Protein AF-A0A090Y891-F1 (afdb_monomer)

Nearest PDB structures (foldseek):
  6evs-assembly1_A  TM=9.350E-01  e=1.693E-08  Peribacillus psychrosaccharolyticus
  4mej-assembly1_A  TM=7.165E-01  e=1.550E-05  Lactobacillus helveticus H10
  8pqs-assembly1_A  TM=8.453E-01  e=1.741E-03  Chroococcidiopsis thermalis PCC 7203
  8rh3-assembly1_A  TM=8.301E-01  e=2.580E-03  Chroococcidiopsis thermalis PCC 7203
  8pqq-assembly1_D  TM=8.627E-01  e=4.360E-03  Chroococcidiopsis thermalis PCC 7203

Solvent-accessible surface area (backbone atoms only — not comparable to full-atom values): 6630 Å² total; per-residue (Å²): 138,89,85,88,55,79,89,78,57,81,66,90,90,38,59,86,87,35,73,66,29,52,52,52,51,52,56,45,53,55,51,49,60,70,69,41,78,61,45,75,47,82,39,59,22,79,93,65,51,73,63,61,55,49,51,50,54,51,33,46,77,65,78,30,48,27,40,38,30,44,77,41,72,39,39,43,52,77,59,55,72,57,26,46,19,43,40,39,70,72,52,58,78,74,56,54,80,90,74,60,74,68,38,73,72,84,68,48,79,86

Mean predicted aligned error: 4.08 Å

Radius of gyration: 14.74 Å; Cα contacts (8 Å, |Δi|>4): 147; chains: 1; bounding box: 34×33×36 Å

Secondary structure (DSSP, 8-state):
-----GGG---TTS-TTSHHHHHHHHHHHHHHHHH-SSEEEEE-STTS-HHHHHHHHHHHHTTPPEEEEE-SSEE-HHHHTT-SEEEEHHHHTT--TTT---B---SEE-

Structure (mmCIF, N/CA/C/O backbone):
data_AF-A0A090Y891-F1
#
_entry.id   AF-A0A090Y891-F1
#
loop_
_atom_site.group_PDB
_atom_site.id
_atom_site.type_symbol
_atom_site.label_atom_id
_atom_site.label_alt_id
_atom_site.label_comp_id
_atom_site.label_asym_id
_atom_site.label_entity_id
_atom_site.label_seq_id
_atom_site.pdbx_PDB_ins_code
_atom_site.Cartn_x
_atom_site.Cartn_y
_atom_site.Cartn_z
_atom_site.occupancy
_atom_site.B_iso_or_equiv
_atom_site.auth_seq_id
_atom_site.auth_comp_id
_atom_site.auth_asym_id
_atom_site.auth_atom_id
_atom_site.pdbx_PDB_model_num
ATOM 1 N N . MET A 1 1 ? 1.506 -17.740 6.238 1.00 77.94 1 MET A N 1
ATOM 2 C CA . MET A 1 1 ? 1.392 -16.517 5.422 1.00 77.94 1 MET A CA 1
ATOM 3 C C . MET A 1 1 ? 2.601 -16.428 4.504 1.00 77.94 1 MET A C 1
ATOM 5 O O . MET A 1 1 ? 3.709 -16.647 4.982 1.00 77.94 1 MET A O 1
ATOM 9 N N . ASN A 1 2 ? 2.397 -16.189 3.209 1.00 91.00 2 ASN A N 1
ATOM 10 C CA . ASN A 1 2 ? 3.478 -15.962 2.246 1.00 91.00 2 ASN A CA 1
ATOM 11 C C . ASN A 1 2 ? 3.542 -14.462 1.953 1.00 91.00 2 ASN A C 1
ATOM 13 O O . ASN A 1 2 ? 2.506 -13.875 1.670 1.00 91.00 2 ASN A O 1
ATOM 17 N N . ILE A 1 3 ? 4.730 -13.858 2.014 1.00 92.62 3 ILE A N 1
ATOM 18 C CA . ILE A 1 3 ? 4.905 -12.407 1.858 1.00 92.62 3 ILE A CA 1
ATOM 19 C C . ILE A 1 3 ? 5.873 -12.143 0.709 1.00 92.62 3 ILE A C 1
ATOM 21 O O . ILE A 1 3 ? 6.960 -12.724 0.658 1.00 92.62 3 ILE A O 1
ATOM 25 N N . PHE A 1 4 ? 5.489 -11.241 -0.191 1.00 94.25 4 PHE A N 1
ATOM 26 C CA . PHE A 1 4 ? 6.375 -10.682 -1.204 1.00 94.25 4 PHE A CA 1
ATOM 27 C C . PHE A 1 4 ? 6.777 -9.258 -0.804 1.00 94.25 4 PHE A C 1
ATOM 29 O O . PHE A 1 4 ? 5.934 -8.470 -0.396 1.00 94.25 4 PHE A O 1
ATOM 36 N N . SER A 1 5 ? 8.065 -8.930 -0.922 1.00 93.12 5 SER A N 1
ATOM 37 C CA . SER A 1 5 ? 8.593 -7.581 -0.696 1.00 93.12 5 SER A CA 1
ATOM 38 C C . SER A 1 5 ? 9.439 -7.184 -1.909 1.00 93.12 5 SER A C 1
ATOM 40 O O . SER A 1 5 ? 10.471 -7.832 -2.123 1.00 93.12 5 SER A O 1
ATOM 42 N N . PRO A 1 6 ? 9.046 -6.146 -2.678 1.00 90.81 6 PRO A N 1
ATOM 43 C CA . PRO A 1 6 ? 9.767 -5.724 -3.882 1.00 90.81 6 PRO A CA 1
ATOM 44 C C . PRO A 1 6 ? 11.259 -5.481 -3.621 1.00 90.81 6 PRO A C 1
ATOM 46 O O . PRO A 1 6 ? 12.115 -5.991 -4.339 1.00 90.81 6 PRO A O 1
ATOM 49 N N . PHE A 1 7 ? 11.585 -4.809 -2.510 1.00 85.88 7 PHE A N 1
ATOM 50 C CA . PHE A 1 7 ? 12.964 -4.482 -2.129 1.00 85.88 7 PHE A CA 1
ATOM 51 C C . PHE A 1 7 ? 13.860 -5.710 -1.904 1.00 85.88 7 PHE A C 1
ATOM 53 O O . PHE A 1 7 ? 15.065 -5.652 -2.128 1.00 85.88 7 PHE A O 1
ATOM 60 N N . ARG A 1 8 ? 13.296 -6.839 -1.453 1.00 85.88 8 ARG A N 1
ATOM 61 C CA . ARG A 1 8 ? 14.069 -8.067 -1.192 1.00 85.88 8 ARG A CA 1
ATOM 62 C C . ARG A 1 8 ? 14.321 -8.890 -2.451 1.00 85.88 8 ARG A C 1
ATOM 64 O O . ARG A 1 8 ? 15.012 -9.907 -2.378 1.00 85.88 8 ARG A O 1
ATOM 71 N N . LYS A 1 9 ? 13.755 -8.495 -3.592 1.00 78.50 9 LYS A 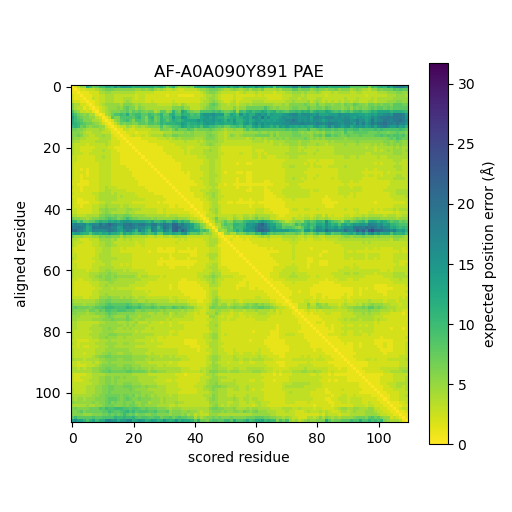N 1
ATOM 72 C CA . LYS A 1 9 ? 13.961 -9.200 -4.847 1.00 78.50 9 LYS A CA 1
ATOM 73 C C . LYS A 1 9 ? 15.198 -8.655 -5.565 1.00 78.50 9 LYS A C 1
ATOM 75 O O . LYS A 1 9 ? 15.178 -7.567 -6.129 1.00 78.50 9 LYS A O 1
ATOM 80 N N . ASN A 1 10 ? 16.245 -9.473 -5.634 1.00 67.25 10 ASN A N 1
ATOM 81 C CA . ASN A 1 10 ? 17.391 -9.199 -6.496 1.00 67.25 10 ASN A CA 1
ATOM 82 C C . ASN A 1 10 ? 17.067 -9.572 -7.948 1.00 67.25 10 ASN A C 1
ATOM 84 O O . ASN A 1 10 ? 16.556 -10.661 -8.218 1.00 67.25 10 ASN A O 1
ATOM 88 N N . ASN A 1 11 ? 17.388 -8.680 -8.885 1.00 69.38 11 ASN A N 1
ATOM 89 C CA . ASN A 1 11 ? 17.312 -8.949 -10.318 1.00 69.38 11 ASN A CA 1
ATOM 90 C C . ASN A 1 11 ? 18.743 -9.150 -10.844 1.00 69.38 11 ASN A C 1
ATOM 92 O O . ASN A 1 11 ? 19.396 -8.209 -11.279 1.00 69.38 11 ASN A O 1
ATOM 96 N N . GLU A 1 12 ? 19.267 -10.373 -10.724 1.00 74.56 12 GLU A N 1
ATOM 97 C CA . GLU A 1 12 ? 20.677 -10.686 -11.034 1.00 74.56 12 GLU A CA 1
ATOM 98 C C . GLU A 1 12 ? 20.973 -10.733 -12.543 1.00 74.56 12 GLU A C 1
ATOM 100 O O . GLU A 1 12 ? 22.124 -10.641 -12.958 1.00 74.56 12 GLU A O 1
ATOM 105 N N . ASN A 1 13 ? 19.929 -10.848 -13.370 1.00 77.62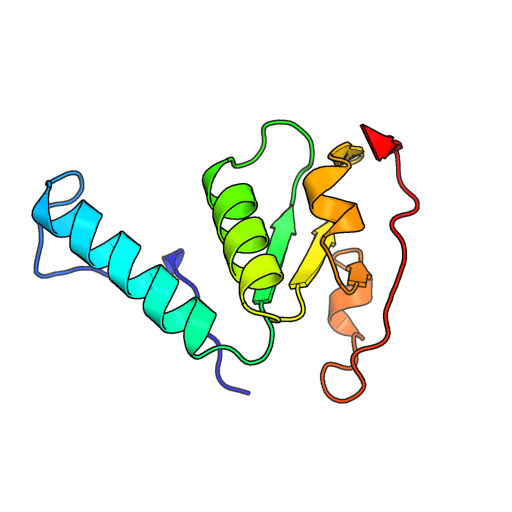 13 ASN A N 1
ATOM 106 C CA . ASN A 1 13 ? 20.05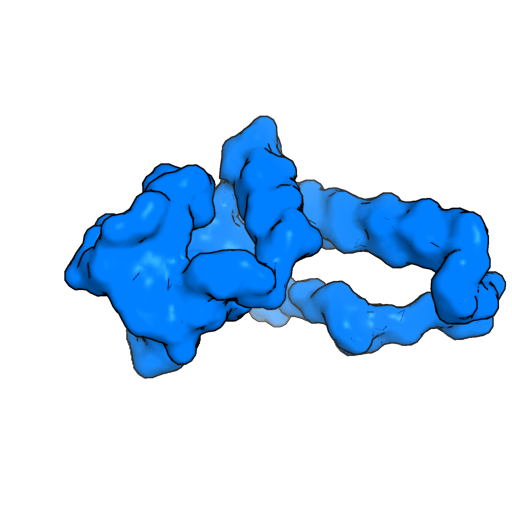0 -11.070 -14.813 1.00 77.62 13 ASN A CA 1
ATOM 107 C C . ASN A 1 13 ? 19.995 -9.784 -15.656 1.00 77.62 13 ASN A C 1
ATOM 109 O O . ASN A 1 13 ? 20.126 -9.860 -16.878 1.00 77.62 13 ASN A O 1
ATOM 113 N N . ALA A 1 14 ? 19.799 -8.615 -15.039 1.00 83.81 14 ALA A N 1
ATOM 114 C CA . ALA A 1 14 ? 19.680 -7.347 -15.749 1.00 83.81 14 ALA A CA 1
ATOM 115 C C . ALA A 1 14 ? 20.421 -6.221 -15.018 1.00 83.81 14 ALA A C 1
ATOM 11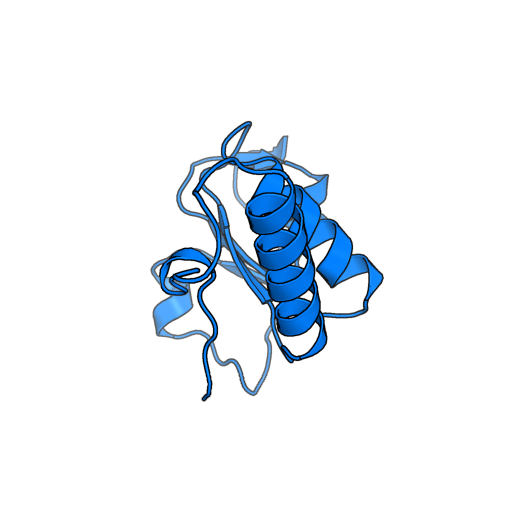7 O O . ALA A 1 14 ? 20.331 -6.080 -13.801 1.00 83.81 14 ALA A O 1
ATOM 118 N N . GLU A 1 15 ? 21.136 -5.389 -15.777 1.00 88.19 15 GLU A N 1
ATOM 119 C CA . GLU A 1 15 ? 21.846 -4.227 -15.241 1.00 88.19 15 GLU A CA 1
ATOM 120 C C . GLU A 1 15 ? 20.850 -3.216 -14.654 1.00 88.19 15 GLU A C 1
ATOM 122 O O . GLU A 1 15 ? 19.891 -2.819 -15.324 1.00 88.19 15 GLU A O 1
ATOM 127 N N . PHE A 1 16 ? 21.074 -2.791 -13.408 1.00 88.75 16 PHE A N 1
ATOM 128 C CA . PHE A 1 16 ? 20.226 -1.812 -12.729 1.00 88.75 16 PHE A CA 1
ATOM 129 C C . PHE A 1 16 ? 20.094 -0.521 -13.553 1.00 88.75 16 PHE A C 1
ATOM 131 O O . PHE A 1 16 ? 21.075 0.003 -14.073 1.00 88.75 16 PHE A O 1
ATOM 138 N N . GLY A 1 17 ? 18.871 -0.005 -13.683 1.00 87.62 17 GLY A N 1
ATOM 139 C CA . GLY A 1 17 ? 18.577 1.178 -14.498 1.00 87.62 17 GLY A CA 1
ATOM 140 C C . GLY A 1 17 ? 18.479 0.918 -16.007 1.00 87.62 17 GLY A C 1
ATOM 141 O O . GLY A 1 17 ? 18.042 1.802 -16.746 1.00 87.62 17 GLY A O 1
ATOM 142 N N . SER A 1 18 ? 18.808 -0.285 -16.490 1.00 92.81 18 SER A N 1
ATOM 143 C CA . SER A 1 18 ? 18.600 -0.645 -17.896 1.00 92.81 18 SER A CA 1
ATOM 144 C C . SER A 1 18 ? 17.113 -0.790 -18.241 1.00 92.81 18 SER A C 1
ATOM 146 O O . SER A 1 18 ? 16.255 -1.026 -17.383 1.00 92.81 18 SER A O 1
ATOM 148 N N . ARG A 1 19 ? 16.786 -0.704 -19.538 1.00 93.12 19 ARG A N 1
ATOM 149 C CA . ARG A 1 19 ? 15.413 -0.912 -20.028 1.00 93.12 19 ARG A CA 1
ATOM 150 C C . ARG A 1 19 ? 14.882 -2.309 -19.698 1.00 93.12 19 ARG A C 1
ATOM 152 O O . ARG A 1 19 ? 13.705 -2.428 -19.367 1.00 93.12 19 ARG A O 1
ATOM 159 N N . LEU A 1 20 ? 15.732 -3.335 -19.792 1.00 92.50 20 LEU A N 1
ATOM 160 C CA . LEU A 1 20 ? 15.365 -4.712 -19.459 1.00 92.50 20 LEU A CA 1
ATOM 161 C C . LEU A 1 20 ? 15.049 -4.830 -17.966 1.00 92.50 20 LEU A C 1
ATOM 163 O O . LEU A 1 20 ? 13.950 -5.252 -17.624 1.00 92.50 20 LEU A O 1
ATOM 167 N N . TRP A 1 21 ? 15.952 -4.351 -17.104 1.00 92.75 21 TRP A N 1
ATOM 168 C CA . TRP A 1 21 ? 15.743 -4.331 -15.655 1.00 92.75 21 TRP A CA 1
ATOM 169 C C . TRP A 1 21 ? 14.447 -3.609 -15.281 1.00 92.75 21 TRP A C 1
ATOM 171 O O . TRP A 1 21 ? 13.646 -4.136 -14.516 1.00 92.75 21 TRP A O 1
ATOM 181 N N . SER A 1 22 ? 14.198 -2.435 -15.867 1.00 92.38 22 SER A N 1
ATOM 182 C CA . SER A 1 22 ? 12.996 -1.646 -15.585 1.00 92.38 22 SER A CA 1
ATOM 183 C C . SER A 1 22 ? 11.709 -2.397 -15.943 1.00 92.38 22 SER A C 1
ATOM 185 O O . SER A 1 22 ? 10.778 -2.419 -15.139 1.00 92.38 22 SER A O 1
ATOM 187 N N . ILE A 1 23 ? 11.651 -3.040 -17.117 1.00 93.50 23 ILE A N 1
ATOM 188 C CA . ILE A 1 23 ? 10.479 -3.828 -17.530 1.00 93.50 23 ILE A CA 1
ATOM 189 C C . ILE A 1 23 ? 10.316 -5.061 -16.638 1.00 93.50 23 ILE A C 1
ATOM 191 O O . ILE A 1 23 ? 9.201 -5.360 -16.219 1.00 93.50 23 ILE A O 1
ATOM 195 N N . GLU A 1 24 ? 11.396 -5.783 -16.345 1.00 93.00 24 GLU A N 1
ATOM 196 C CA . GLU A 1 24 ? 11.337 -7.004 -15.539 1.00 93.00 24 GLU A CA 1
ATOM 197 C C . GLU A 1 24 ? 10.906 -6.732 -14.098 1.00 93.00 24 GLU A C 1
ATOM 199 O O . GLU A 1 24 ? 10.067 -7.469 -13.573 1.00 93.00 24 GLU A O 1
ATOM 204 N N . THR A 1 25 ? 11.437 -5.677 -13.476 1.00 92.38 25 THR A N 1
ATOM 205 C CA . THR A 1 25 ? 11.047 -5.240 -12.129 1.00 92.38 25 THR A CA 1
ATOM 206 C C . THR A 1 25 ? 9.577 -4.834 -12.121 1.00 92.38 25 THR A C 1
ATOM 208 O O . THR A 1 25 ? 8.787 -5.450 -11.414 1.00 92.38 25 THR A O 1
ATOM 211 N N . PHE A 1 26 ? 9.162 -3.933 -13.018 1.00 94.31 26 PHE A N 1
ATOM 212 C CA . PHE A 1 26 ? 7.764 -3.505 -13.104 1.00 94.31 26 PHE A CA 1
ATOM 2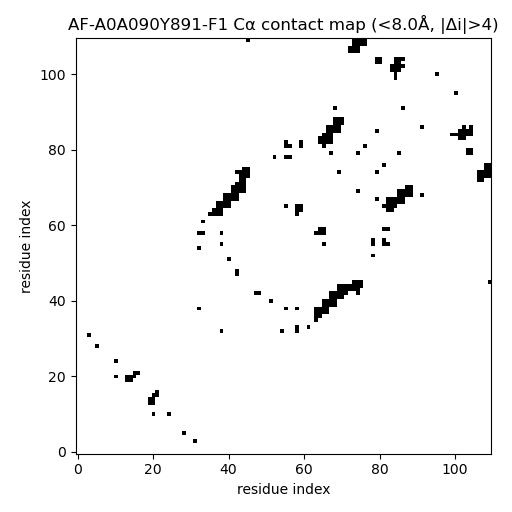13 C C . PHE A 1 26 ? 6.804 -4.686 -13.311 1.00 94.31 26 PHE A C 1
ATOM 215 O O . PHE A 1 26 ? 5.862 -4.879 -12.550 1.00 94.31 26 PHE A O 1
ATOM 222 N N . MET A 1 27 ? 7.057 -5.540 -14.306 1.00 95.00 27 MET A N 1
ATOM 223 C CA . MET A 1 27 ? 6.189 -6.688 -14.597 1.00 95.00 27 MET A CA 1
ATOM 224 C C . MET A 1 27 ? 6.158 -7.707 -13.456 1.00 95.00 27 MET A C 1
ATOM 226 O O . MET A 1 27 ? 5.152 -8.394 -13.265 1.00 95.00 27 MET A O 1
ATOM 230 N N . THR A 1 28 ? 7.249 -7.814 -12.702 1.00 94.38 28 THR A N 1
ATOM 231 C CA . THR A 1 28 ? 7.289 -8.620 -11.487 1.00 94.38 28 THR A CA 1
ATOM 232 C C . THR A 1 28 ? 6.357 -8.057 -10.431 1.00 94.38 28 THR A C 1
ATOM 234 O O . THR A 1 28 ? 5.546 -8.815 -9.902 1.00 94.38 28 THR A O 1
ATOM 237 N N . ASP A 1 29 ? 6.465 -6.772 -10.119 1.00 95.50 29 ASP A N 1
ATOM 238 C CA . ASP A 1 29 ? 5.702 -6.172 -9.027 1.00 95.50 29 ASP A CA 1
ATOM 239 C C . ASP A 1 29 ? 4.200 -6.264 -9.334 1.00 95.50 29 ASP A C 1
ATOM 241 O O . ASP A 1 29 ? 3.431 -6.771 -8.518 1.00 95.50 29 ASP A O 1
ATOM 245 N N . ILE A 1 30 ? 3.795 -6.008 -10.586 1.00 96.38 30 ILE A N 1
ATOM 246 C CA . ILE A 1 30 ? 2.421 -6.258 -11.063 1.00 96.38 30 ILE A CA 1
ATOM 247 C C . ILE A 1 30 ? 1.989 -7.712 -10.886 1.00 96.38 30 ILE A C 1
ATOM 249 O O . ILE A 1 30 ? 0.855 -7.987 -10.482 1.00 96.38 30 ILE A O 1
ATOM 253 N N . LYS A 1 31 ? 2.859 -8.667 -11.231 1.00 96.25 31 LYS A N 1
ATOM 254 C CA . LYS A 1 31 ? 2.556 -10.094 -11.074 1.00 96.25 31 LYS A CA 1
ATOM 255 C C . LYS A 1 31 ? 2.280 -10.423 -9.608 1.00 96.25 31 LYS A C 1
ATOM 257 O O . LYS A 1 31 ? 1.353 -11.188 -9.342 1.00 96.25 31 LYS A O 1
ATOM 262 N N . TYR A 1 32 ? 3.052 -9.863 -8.681 1.00 96.69 32 TYR A N 1
ATOM 263 C CA . TYR A 1 32 ? 2.875 -10.131 -7.258 1.00 96.69 32 TYR A CA 1
ATOM 264 C C . TYR A 1 32 ? 1.700 -9.373 -6.644 1.00 96.69 32 TYR A C 1
ATOM 266 O O . TYR A 1 32 ? 1.007 -9.971 -5.830 1.00 96.69 32 TYR A O 1
ATOM 274 N N . ILE A 1 33 ? 1.372 -8.161 -7.104 1.00 96.94 33 ILE A N 1
ATOM 275 C CA . ILE A 1 33 ? 0.122 -7.480 -6.718 1.00 96.94 33 ILE A CA 1
ATOM 276 C C . ILE A 1 33 ? -1.097 -8.319 -7.130 1.00 96.94 33 ILE A C 1
ATOM 278 O O . ILE A 1 33 ? -2.019 -8.525 -6.346 1.00 96.94 33 ILE A O 1
ATOM 282 N N . LYS A 1 34 ? -1.095 -8.884 -8.344 1.00 96.38 34 LYS A N 1
ATOM 283 C CA . LYS A 1 34 ? -2.181 -9.771 -8.804 1.00 96.38 34 LYS A CA 1
ATOM 284 C C . LYS A 1 34 ? -2.279 -11.067 -8.004 1.00 96.38 34 LYS A C 1
ATOM 286 O O . LYS A 1 34 ? -3.388 -11.552 -7.771 1.00 96.38 34 LYS A O 1
ATOM 291 N N . TRP A 1 35 ? -1.131 -11.645 -7.654 1.00 96.38 35 TRP A N 1
ATOM 292 C CA . TRP A 1 35 ? -1.043 -12.866 -6.854 1.00 96.38 35 TRP A CA 1
ATOM 293 C C . TRP A 1 35 ? -1.497 -12.641 -5.409 1.00 96.38 35 TRP A C 1
ATOM 295 O O . TRP A 1 35 ? -2.099 -13.541 -4.830 1.00 96.38 35 TRP A O 1
ATOM 305 N N . ALA A 1 36 ? -1.227 -11.463 -4.851 1.00 96.69 36 ALA A N 1
ATOM 306 C CA . ALA A 1 36 ? -1.542 -11.140 -3.472 1.00 96.69 36 ALA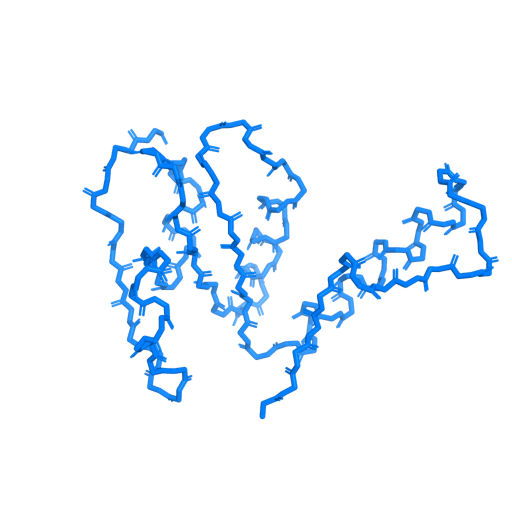 A CA 1
ATOM 307 C C . ALA A 1 36 ? -3.056 -11.135 -3.216 1.00 96.69 36 ALA A C 1
ATOM 309 O O . ALA A 1 36 ? -3.856 -10.708 -4.055 1.00 96.69 36 ALA A O 1
ATOM 310 N N . GLU A 1 37 ? -3.445 -11.614 -2.038 1.00 96.25 37 GLU A N 1
ATOM 311 C CA . GLU A 1 37 ? -4.816 -11.503 -1.527 1.00 96.25 37 GLU A CA 1
ATOM 312 C C . GLU A 1 37 ? -5.039 -10.147 -0.851 1.00 96.25 37 GLU A C 1
ATOM 314 O O . GLU A 1 37 ? -6.146 -9.624 -0.882 1.00 96.25 37 GLU A O 1
ATOM 319 N N . ILE A 1 38 ? -3.975 -9.571 -0.286 1.00 96.44 38 ILE A N 1
ATOM 320 C CA . ILE A 1 38 ? -3.956 -8.303 0.442 1.00 96.44 38 ILE A CA 1
ATOM 321 C C . ILE A 1 38 ? -2.699 -7.545 0.017 1.00 96.44 38 ILE A C 1
ATOM 323 O O . ILE A 1 38 ? -1.630 -8.147 -0.116 1.00 96.44 38 ILE A O 1
ATOM 327 N N . VAL A 1 39 ? -2.822 -6.239 -0.208 1.00 97.19 39 VAL A N 1
ATOM 328 C CA . VAL A 1 39 ? -1.685 -5.361 -0.502 1.00 97.19 39 VAL A CA 1
ATOM 329 C C . VAL A 1 39 ? -1.447 -4.463 0.700 1.00 97.19 39 VAL A C 1
ATOM 331 O O . VAL A 1 39 ? -2.317 -3.696 1.093 1.00 97.19 39 VAL A O 1
ATOM 334 N N . GLU A 1 40 ? -0.261 -4.552 1.282 1.00 96.06 40 GLU A N 1
ATOM 335 C CA . GLU A 1 40 ? 0.168 -3.681 2.372 1.00 96.06 40 GLU A CA 1
ATOM 336 C C . GLU A 1 40 ? 1.115 -2.622 1.825 1.00 96.06 40 GLU A C 1
ATOM 338 O O . GLU A 1 40 ? 1.976 -2.928 0.994 1.00 96.06 40 GLU A O 1
ATOM 343 N N . GLY A 1 41 ? 1.036 -1.397 2.334 1.00 94.12 41 GLY A N 1
ATOM 344 C CA . GLY A 1 41 ? 2.130 -0.470 2.100 1.00 94.12 41 GLY A CA 1
ATOM 345 C C . GLY A 1 41 ? 2.280 0.612 3.151 1.00 94.12 41 GLY A C 1
ATOM 346 O O . GLY A 1 41 ? 1.332 1.049 3.803 1.00 94.12 41 GLY A O 1
ATOM 347 N N . ILE A 1 42 ? 3.539 0.992 3.331 1.00 92.75 42 ILE A N 1
ATOM 348 C CA . ILE A 1 42 ? 3.999 1.901 4.371 1.00 92.75 42 ILE A CA 1
ATOM 349 C C . ILE A 1 42 ? 4.050 3.298 3.768 1.00 92.75 42 ILE A C 1
ATOM 351 O O . ILE A 1 42 ? 4.783 3.539 2.811 1.00 92.75 42 ILE A O 1
ATOM 355 N N . TYR A 1 43 ? 3.276 4.216 4.331 1.00 89.69 43 TYR A N 1
ATOM 356 C CA . TYR A 1 43 ? 3.054 5.537 3.767 1.00 89.69 43 TYR A CA 1
ATOM 357 C C . TYR A 1 43 ? 3.463 6.629 4.753 1.00 89.69 43 TYR A C 1
ATOM 359 O O . TYR A 1 43 ? 2.926 6.735 5.857 1.00 89.69 43 TYR A O 1
ATOM 367 N N . HIS A 1 44 ? 4.440 7.447 4.355 1.00 87.44 44 HIS A N 1
ATOM 368 C CA . HIS A 1 44 ? 4.979 8.535 5.179 1.00 87.44 44 HIS A CA 1
ATOM 369 C C . HIS A 1 44 ? 4.260 9.877 4.966 1.00 87.44 44 HIS A C 1
ATOM 371 O O . HIS A 1 44 ? 4.671 10.894 5.517 1.00 87.44 44 HIS A O 1
ATOM 377 N N . GLY A 1 45 ? 3.182 9.891 4.180 1.00 77.00 45 GLY A N 1
ATOM 378 C CA . GLY A 1 45 ? 2.438 11.103 3.856 1.00 77.00 45 GLY A CA 1
ATOM 379 C C . GLY A 1 45 ? 2.912 11.787 2.576 1.00 77.00 45 GLY A C 1
ATOM 380 O O . GLY A 1 45 ? 3.552 11.182 1.716 1.00 77.00 45 GLY A O 1
ATOM 381 N N . ASN A 1 46 ? 2.520 13.047 2.418 1.00 68.06 46 ASN A N 1
ATOM 382 C CA . ASN A 1 46 ? 2.613 13.828 1.183 1.00 68.06 46 ASN A CA 1
ATOM 383 C C . ASN A 1 46 ? 3.961 13.687 0.431 1.00 68.06 46 ASN A C 1
ATOM 385 O O . ASN A 1 46 ? 5.026 13.709 1.043 1.00 68.06 46 ASN A O 1
ATOM 389 N N . TYR A 1 47 ? 3.919 13.568 -0.905 1.00 60.97 47 TYR A N 1
ATOM 390 C CA . TYR A 1 47 ? 5.082 13.394 -1.806 1.00 60.97 47 TYR A CA 1
ATOM 391 C C . TYR A 1 47 ? 6.039 12.222 -1.493 1.00 60.97 47 TYR A C 1
ATOM 393 O O . TYR A 1 47 ? 7.083 12.114 -2.136 1.00 60.97 47 TYR A O 1
ATOM 401 N N . SER A 1 48 ? 5.698 11.334 -0.552 1.00 63.12 48 SER A N 1
ATOM 402 C CA . SER A 1 48 ? 6.611 10.294 -0.068 1.00 63.12 48 SER A CA 1
ATOM 403 C C . SER A 1 48 ? 6.984 9.264 -1.133 1.00 63.12 48 SER A C 1
ATOM 405 O O . SER A 1 48 ? 8.135 8.842 -1.155 1.00 63.12 48 SER A O 1
ATOM 407 N N . ASP A 1 49 ? 6.043 8.828 -1.978 1.00 77.69 49 ASP A N 1
ATOM 408 C CA . ASP A 1 49 ? 6.327 7.815 -2.999 1.00 77.69 49 ASP A CA 1
ATOM 409 C C . ASP A 1 49 ? 5.207 7.714 -4.054 1.00 77.69 49 ASP A C 1
ATOM 411 O O . ASP A 1 49 ? 4.117 7.193 -3.800 1.00 77.69 49 ASP A O 1
ATOM 415 N N . THR A 1 50 ? 5.472 8.213 -5.264 1.00 88.06 50 THR A N 1
ATOM 416 C CA . THR A 1 50 ? 4.543 8.102 -6.400 1.00 88.06 50 THR A CA 1
ATOM 417 C C . THR A 1 50 ? 4.439 6.677 -6.941 1.00 88.06 50 THR A C 1
ATOM 419 O O . THR A 1 50 ? 3.416 6.345 -7.539 1.00 88.06 50 THR A O 1
ATOM 422 N N . GLY A 1 51 ? 5.457 5.836 -6.729 1.00 90.69 51 GLY A N 1
ATOM 423 C CA . GLY A 1 51 ? 5.439 4.419 -7.086 1.00 90.69 51 GLY A CA 1
ATOM 424 C C . GLY A 1 51 ? 4.453 3.655 -6.215 1.00 90.69 51 GLY A C 1
ATOM 425 O O . GLY A 1 51 ? 3.508 3.072 -6.741 1.00 90.69 51 GLY A O 1
ATOM 426 N N . THR A 1 52 ? 4.587 3.779 -4.894 1.00 91.56 52 THR A N 1
ATOM 427 C CA . THR A 1 52 ? 3.646 3.175 -3.936 1.00 91.56 52 THR A CA 1
ATOM 428 C C . THR A 1 52 ? 2.201 3.637 -4.193 1.00 91.56 52 THR A C 1
ATOM 430 O O . THR A 1 52 ? 1.278 2.825 -4.236 1.00 91.56 52 THR A O 1
ATOM 433 N N . ALA A 1 53 ? 1.977 4.934 -4.452 1.00 92.31 53 ALA A N 1
ATOM 434 C CA . ALA A 1 53 ? 0.639 5.442 -4.780 1.00 92.31 53 ALA A CA 1
ATOM 435 C C . ALA A 1 53 ? 0.068 4.836 -6.080 1.00 92.31 53 ALA A C 1
ATOM 437 O O . ALA A 1 53 ? -1.130 4.557 -6.167 1.00 92.31 53 ALA A O 1
ATOM 438 N N . TRP A 1 54 ? 0.916 4.610 -7.088 1.00 94.88 54 TRP A N 1
ATOM 439 C CA . TRP A 1 54 ? 0.519 3.951 -8.332 1.00 94.88 54 TRP A CA 1
ATOM 440 C C . TRP A 1 54 ? 0.134 2.485 -8.089 1.00 94.88 54 TRP A C 1
ATOM 442 O O . TRP A 1 54 ? -0.887 2.023 -8.602 1.00 94.88 54 TRP A O 1
ATOM 452 N N . GLU A 1 55 ? 0.906 1.767 -7.273 1.00 96.25 55 GLU A N 1
ATOM 453 C CA . GLU A 1 55 ? 0.642 0.369 -6.915 1.00 96.25 55 GLU A CA 1
ATOM 454 C C . GLU A 1 55 ? -0.669 0.217 -6.141 1.00 96.25 55 GLU A C 1
ATOM 456 O O . GLU A 1 55 ? -1.441 -0.698 -6.429 1.00 96.25 55 GLU A O 1
ATOM 461 N N . PHE A 1 56 ? -0.981 1.144 -5.232 1.00 94.88 56 PHE A N 1
ATOM 462 C CA . PHE A 1 56 ? -2.274 1.169 -4.544 1.00 94.88 56 PHE A CA 1
ATOM 463 C C . PHE A 1 56 ? -3.434 1.465 -5.484 1.00 94.88 56 PHE A C 1
ATOM 465 O O . PHE A 1 56 ? -4.460 0.795 -5.404 1.00 94.88 56 PHE A O 1
ATOM 472 N N . GLY A 1 57 ? -3.273 2.409 -6.415 1.00 95.69 57 GLY A N 1
ATOM 473 C CA . GLY A 1 57 ? -4.283 2.651 -7.445 1.00 95.69 57 GLY A CA 1
ATOM 474 C C . GLY A 1 57 ? -4.535 1.404 -8.299 1.00 95.69 57 GLY A C 1
ATOM 475 O O . GLY A 1 57 ? -5.681 1.078 -8.607 1.00 95.69 57 GLY A O 1
ATOM 476 N N . TYR A 1 58 ? -3.474 0.665 -8.638 1.00 97.31 58 TYR A N 1
ATOM 477 C CA . TYR A 1 58 ? -3.577 -0.602 -9.359 1.00 97.31 58 TYR A CA 1
ATOM 478 C C . TYR A 1 58 ? -4.264 -1.699 -8.531 1.00 97.31 58 TYR A C 1
ATOM 480 O O . TYR A 1 58 ? -5.126 -2.413 -9.048 1.00 97.31 58 TYR A O 1
ATOM 488 N N . ALA A 1 59 ? -3.914 -1.820 -7.251 1.00 97.31 59 ALA A N 1
ATOM 489 C CA . ALA A 1 59 ? -4.527 -2.755 -6.311 1.00 97.31 59 ALA A CA 1
ATOM 490 C C . ALA A 1 59 ? -6.030 -2.470 -6.141 1.00 97.31 59 ALA A C 1
ATOM 492 O O . ALA A 1 59 ? -6.845 -3.369 -6.348 1.00 97.31 59 ALA A O 1
ATOM 493 N N . TYR A 1 60 ? -6.399 -1.210 -5.898 1.00 96.38 60 TYR A N 1
ATOM 494 C CA . TYR A 1 60 ? -7.789 -0.756 -5.817 1.00 96.38 60 TYR A CA 1
ATOM 495 C C . TYR A 1 60 ? -8.575 -1.096 -7.088 1.00 96.38 60 TYR A C 1
ATOM 497 O O . TYR A 1 60 ? -9.643 -1.697 -7.027 1.00 96.38 60 TYR A O 1
ATOM 505 N N . ALA A 1 61 ? -8.014 -0.788 -8.262 1.00 96.69 61 ALA A N 1
ATOM 506 C CA . ALA A 1 61 ? -8.653 -1.065 -9.550 1.00 96.69 61 ALA A CA 1
ATOM 507 C C . ALA A 1 61 ? -8.762 -2.565 -9.887 1.00 96.69 61 ALA A C 1
ATOM 509 O O . ALA A 1 61 ? -9.428 -2.924 -10.859 1.00 96.69 61 ALA A O 1
ATOM 510 N N . THR A 1 62 ? -8.083 -3.436 -9.136 1.00 95.75 62 THR A N 1
ATOM 511 C CA . THR A 1 62 ? -8.115 -4.897 -9.302 1.00 95.75 62 THR A CA 1
ATOM 512 C C . THR A 1 62 ? -8.764 -5.608 -8.113 1.00 95.75 62 THR A C 1
ATOM 514 O O . THR A 1 62 ? -8.535 -6.805 -7.919 1.00 95.75 62 THR A O 1
ATOM 517 N N . ASP A 1 63 ? -9.580 -4.877 -7.344 1.00 95.69 63 ASP A N 1
ATOM 518 C CA . ASP A 1 63 ? -10.352 -5.365 -6.195 1.00 95.69 63 ASP A CA 1
ATOM 519 C C . ASP A 1 63 ? -9.483 -6.021 -5.108 1.00 95.69 63 ASP A C 1
ATOM 521 O O . ASP A 1 63 ? -9.904 -6.954 -4.418 1.00 95.69 63 ASP A O 1
ATOM 525 N N . LYS A 1 64 ? -8.240 -5.551 -4.955 1.00 96.19 64 LYS A N 1
ATOM 526 C CA . LYS A 1 64 ? -7.336 -6.000 -3.893 1.00 96.19 64 LYS A CA 1
ATOM 527 C C . LYS A 1 64 ? -7.489 -5.088 -2.675 1.00 96.19 64 LYS A C 1
ATOM 529 O O . LYS A 1 64 ? -7.272 -3.883 -2.815 1.00 96.19 64 LYS A O 1
ATOM 534 N N . PRO A 1 65 ? -7.819 -5.619 -1.482 1.00 97.12 65 PRO A N 1
ATOM 535 C CA . PRO A 1 65 ? -7.867 -4.810 -0.274 1.00 97.12 65 PRO A CA 1
ATOM 536 C C . PRO A 1 65 ? -6.475 -4.251 0.029 1.00 97.12 65 PRO A C 1
ATOM 538 O O . PRO A 1 65 ? -5.499 -4.999 0.144 1.00 97.12 65 PRO A O 1
ATOM 541 N N . VAL A 1 66 ? -6.402 -2.925 0.149 1.00 97.44 66 VAL A N 1
ATOM 542 C CA . VAL A 1 66 ? -5.181 -2.205 0.516 1.00 97.44 66 VAL A CA 1
ATOM 543 C C . VAL A 1 66 ? -5.205 -1.899 2.011 1.00 97.44 66 VAL A C 1
ATOM 545 O O . VAL A 1 66 ? -6.134 -1.251 2.496 1.00 97.44 66 VAL A O 1
ATOM 548 N N . ILE A 1 67 ? -4.182 -2.347 2.735 1.00 97.50 67 ILE A N 1
ATOM 549 C CA . ILE A 1 67 ? -3.935 -1.990 4.133 1.00 97.50 67 ILE A CA 1
ATOM 550 C C . ILE A 1 67 ? -2.842 -0.924 4.147 1.00 97.50 67 ILE A C 1
ATOM 552 O O . ILE A 1 67 ? -1.678 -1.194 3.836 1.00 97.50 67 ILE A O 1
ATOM 556 N N . LEU A 1 68 ? -3.232 0.305 4.468 1.00 95.69 68 LEU A N 1
ATOM 557 C CA . LEU A 1 68 ? -2.350 1.459 4.452 1.00 95.69 68 LEU A CA 1
ATOM 558 C C . LEU A 1 68 ? -1.787 1.706 5.851 1.00 95.69 68 LEU A C 1
ATOM 560 O O . LEU A 1 68 ? -2.531 2.041 6.776 1.00 95.69 68 LEU A O 1
ATOM 564 N N . ILE A 1 69 ? -0.470 1.555 5.993 1.00 95.44 69 ILE A N 1
ATOM 565 C CA . ILE A 1 69 ? 0.240 1.759 7.255 1.00 95.44 69 ILE A CA 1
ATOM 566 C C . ILE A 1 69 ? 0.838 3.161 7.281 1.00 95.44 69 ILE A C 1
ATOM 568 O O . ILE A 1 69 ? 1.833 3.446 6.612 1.00 95.44 69 ILE A O 1
ATOM 572 N N . HIS A 1 70 ? 0.246 4.040 8.079 1.00 93.56 70 HIS A N 1
ATOM 573 C CA . HIS A 1 70 ? 0.662 5.430 8.214 1.00 93.56 7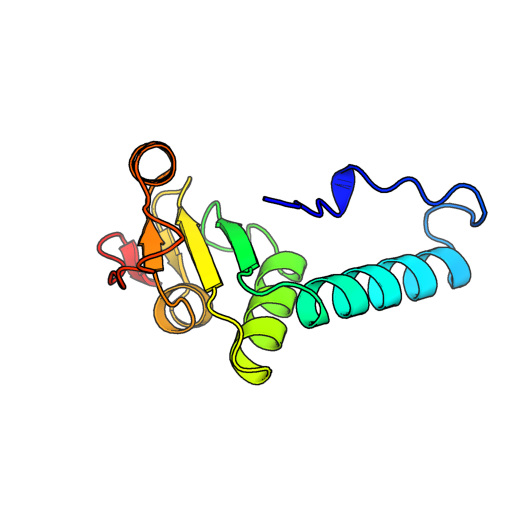0 HIS A CA 1
ATOM 574 C 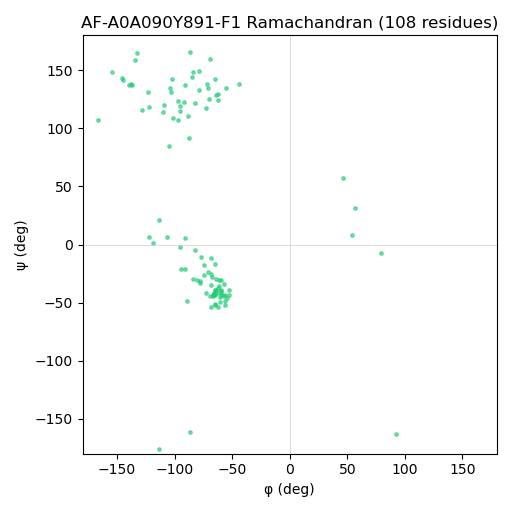C . HIS A 1 70 ? 1.828 5.546 9.195 1.00 93.56 70 HIS A C 1
ATOM 576 O O . HIS A 1 70 ? 1.730 5.162 10.363 1.00 93.56 70 HIS A O 1
ATOM 582 N N . VAL A 1 71 ? 2.940 6.094 8.709 1.00 92.38 71 VAL A N 1
ATOM 583 C CA . VAL A 1 71 ? 4.138 6.419 9.507 1.00 92.38 71 VAL A CA 1
ATOM 584 C C . VAL A 1 71 ? 4.472 7.916 9.486 1.00 92.38 71 VAL A C 1
ATOM 586 O O . VAL A 1 71 ? 5.466 8.323 10.083 1.00 92.38 71 VAL A O 1
ATOM 589 N N . GLY A 1 72 ? 3.659 8.720 8.796 1.00 88.19 72 GLY A N 1
ATOM 590 C CA . GLY A 1 72 ? 3.716 10.182 8.785 1.00 88.19 72 GLY A CA 1
ATOM 591 C C . GLY A 1 72 ? 2.483 10.823 9.427 1.00 88.19 72 GLY A C 1
ATOM 592 O O . GLY A 1 72 ? 1.610 10.134 9.951 1.00 88.19 72 GLY A O 1
ATOM 593 N N . GLU A 1 73 ? 2.415 12.154 9.375 1.00 85.94 73 GLU A N 1
ATOM 594 C CA . GLU A 1 73 ? 1.373 12.944 10.059 1.00 85.94 73 GLU A CA 1
ATOM 595 C C . GLU A 1 73 ? 0.132 13.221 9.194 1.00 85.94 73 GLU A C 1
ATOM 597 O O . GLU A 1 73 ? -0.946 13.476 9.731 1.00 85.94 73 GLU A O 1
ATOM 602 N N . ASN A 1 74 ? 0.266 13.125 7.867 1.00 89.38 74 ASN A N 1
ATOM 603 C CA . ASN A 1 74 ? -0.803 13.402 6.909 1.00 89.38 74 ASN A CA 1
ATOM 604 C C . ASN A 1 74 ? -0.935 12.312 5.841 1.00 89.38 74 ASN A C 1
ATOM 606 O O . ASN A 1 74 ? -0.031 11.497 5.642 1.00 89.38 74 ASN A O 1
ATOM 610 N N . SER A 1 75 ? -2.061 12.313 5.129 1.00 89.62 75 SER A N 1
ATOM 611 C CA . SER A 1 75 ? -2.279 11.420 3.994 1.00 89.62 75 SER A CA 1
ATOM 612 C C . SER A 1 75 ? -3.094 12.075 2.886 1.00 89.62 75 SER A C 1
ATOM 614 O O . SER A 1 75 ? -4.054 12.798 3.146 1.00 89.62 75 SER A O 1
ATOM 616 N N . ASN A 1 76 ? -2.729 11.789 1.634 1.00 91.56 76 ASN A N 1
ATOM 617 C CA . ASN A 1 76 ? -3.479 12.258 0.475 1.00 91.56 76 ASN A CA 1
ATOM 618 C C . ASN A 1 76 ? -4.817 11.518 0.344 1.00 91.56 76 ASN A C 1
ATOM 620 O O . ASN A 1 76 ? -4.851 10.290 0.473 1.00 91.56 76 ASN A O 1
ATOM 624 N N . LEU A 1 77 ? -5.881 12.252 0.011 1.00 93.06 77 LEU A N 1
ATOM 625 C CA . LEU A 1 77 ? -7.244 11.731 -0.127 1.00 93.06 77 LEU A CA 1
ATOM 626 C C . LEU A 1 77 ? -7.339 10.520 -1.054 1.00 93.06 77 LEU A C 1
ATOM 628 O O . LEU A 1 77 ? -8.026 9.559 -0.733 1.00 93.06 77 LEU A O 1
ATOM 632 N N . MET A 1 78 ? -6.595 10.498 -2.163 1.00 93.00 78 MET A N 1
ATOM 633 C CA . MET A 1 78 ? -6.666 9.387 -3.118 1.00 93.00 78 MET A CA 1
ATOM 634 C C . MET A 1 78 ? -6.085 8.090 -2.548 1.00 93.00 78 MET A C 1
ATOM 636 O O . MET A 1 78 ? -6.438 7.007 -3.005 1.00 93.00 78 MET A O 1
ATOM 640 N N . VAL A 1 79 ? -5.175 8.197 -1.577 1.00 92.88 79 VAL A N 1
ATOM 641 C CA . VAL A 1 79 ? -4.468 7.056 -0.993 1.00 92.88 79 VAL A CA 1
ATOM 642 C C . VAL A 1 79 ? -5.255 6.501 0.191 1.00 92.88 79 VAL A C 1
ATOM 644 O O . VAL A 1 79 ? -5.504 5.299 0.226 1.00 92.88 79 VAL A O 1
ATOM 647 N N . HIS A 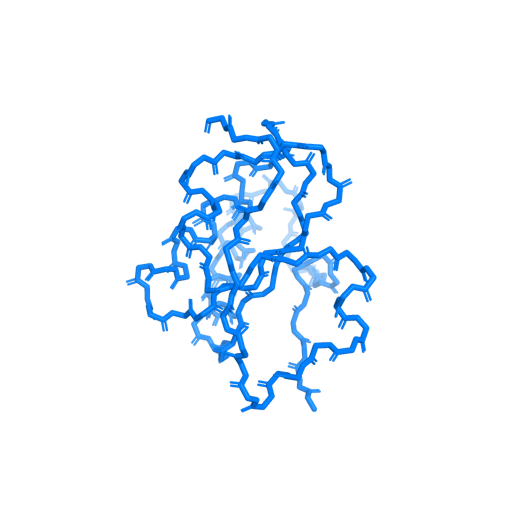1 80 ? -5.704 7.346 1.127 1.00 93.44 80 HIS A N 1
ATOM 648 C CA . HIS A 1 80 ? -6.426 6.852 2.305 1.00 93.44 80 HIS A CA 1
ATOM 649 C C . HIS A 1 80 ? -7.889 6.477 2.042 1.00 93.44 80 HIS A C 1
ATOM 651 O O . HIS A 1 80 ? -8.370 5.531 2.664 1.00 93.44 80 HIS A O 1
ATOM 657 N N . GLU A 1 81 ? -8.581 7.148 1.113 1.00 94.94 81 GLU A N 1
ATOM 658 C CA . GLU A 1 81 ? -9.945 6.756 0.709 1.00 94.94 81 GLU A CA 1
ATOM 659 C C . GLU A 1 81 ? -9.947 5.504 -0.181 1.00 94.94 81 GLU A C 1
ATOM 661 O O . GLU A 1 81 ? -10.921 4.756 -0.215 1.00 94.94 81 GLU A O 1
ATOM 666 N N . GLY A 1 82 ? -8.848 5.253 -0.900 1.00 93.62 82 GLY A N 1
ATOM 667 C CA . GLY A 1 82 ? -8.656 4.020 -1.667 1.00 93.62 82 GLY A CA 1
ATOM 668 C C . GLY A 1 82 ? -8.272 2.813 -0.804 1.00 93.62 82 GLY A C 1
ATOM 669 O O . GLY A 1 82 ? -8.264 1.686 -1.296 1.00 93.62 82 GLY A O 1
ATOM 670 N N . ALA A 1 83 ? -7.936 3.018 0.470 1.00 96.38 83 ALA A N 1
ATOM 671 C CA . ALA A 1 83 ? -7.541 1.943 1.367 1.00 96.38 83 ALA A CA 1
ATOM 672 C C . ALA A 1 83 ? -8.759 1.257 2.003 1.00 96.38 83 ALA A C 1
ATOM 674 O O . ALA A 1 83 ? -9.746 1.893 2.363 1.00 96.38 83 ALA A O 1
ATOM 675 N N . HIS A 1 84 ? -8.660 -0.059 2.197 1.00 97.44 84 HIS A N 1
ATOM 676 C CA . HIS A 1 84 ? -9.640 -0.833 2.966 1.00 97.44 84 HIS A CA 1
ATOM 677 C C . HIS A 1 84 ? -9.514 -0.554 4.468 1.00 97.44 84 HIS A C 1
ATOM 679 O O . HIS A 1 84 ? -10.509 -0.419 5.182 1.00 97.44 84 HIS A O 1
ATOM 685 N N . ALA A 1 85 ? -8.275 -0.466 4.948 1.00 97.62 85 ALA A N 1
ATOM 686 C CA . ALA A 1 85 ? -7.967 -0.100 6.319 1.00 97.62 85 ALA A CA 1
ATOM 687 C C . ALA A 1 85 ? -6.794 0.875 6.358 1.00 97.62 85 ALA A C 1
ATOM 689 O O . ALA A 1 85 ? -5.789 0.703 5.669 1.00 97.62 85 ALA A O 1
ATOM 690 N N . ASN A 1 86 ? -6.940 1.884 7.204 1.00 97.00 86 ASN A N 1
ATOM 691 C CA . ASN A 1 86 ? -5.931 2.869 7.540 1.00 97.00 86 ASN A CA 1
ATOM 692 C C . ASN A 1 86 ? -5.487 2.619 8.978 1.00 97.00 86 ASN A C 1
ATOM 694 O O . ASN A 1 86 ? -6.291 2.762 9.902 1.00 97.00 86 ASN A O 1
ATOM 698 N N . ILE A 1 87 ? -4.235 2.216 9.162 1.00 96.44 87 ILE A N 1
ATOM 699 C CA . ILE A 1 87 ? -3.705 1.821 10.469 1.00 96.44 87 ILE A CA 1
ATOM 700 C C . ILE A 1 87 ? -2.333 2.438 10.719 1.00 96.44 87 ILE A C 1
ATOM 702 O O . ILE A 1 87 ? -1.620 2.828 9.797 1.00 96.44 87 ILE A O 1
ATOM 706 N N . THR A 1 88 ? -1.949 2.526 11.980 1.00 95.12 88 THR A N 1
ATOM 707 C CA . THR A 1 88 ? -0.603 2.895 12.415 1.00 95.12 88 THR A CA 1
ATOM 708 C C . THR A 1 88 ? 0.304 1.666 12.487 1.00 95.12 88 THR A C 1
ATOM 710 O O . THR A 1 88 ? -0.151 0.521 12.514 1.00 95.12 88 THR A O 1
ATOM 713 N N . LEU A 1 89 ? 1.618 1.888 12.585 1.00 93.50 89 LEU A N 1
ATOM 714 C CA . LEU A 1 89 ? 2.580 0.796 12.775 1.00 93.50 89 LEU A CA 1
ATOM 715 C C . LEU A 1 89 ? 2.326 -0.012 14.063 1.00 93.50 89 LEU A C 1
ATOM 717 O O . LEU A 1 89 ? 2.616 -1.203 14.105 1.00 93.50 89 LEU A O 1
ATOM 721 N N . GLY A 1 90 ? 1.793 0.629 15.109 1.00 94.06 90 GLY A N 1
ATOM 722 C CA . GLY A 1 90 ? 1.430 -0.051 16.353 1.00 94.06 90 GLY A CA 1
ATOM 723 C C . GLY A 1 90 ? 0.235 -0.986 16.172 1.00 94.06 90 GLY A C 1
ATOM 724 O O . GLY A 1 90 ? 0.284 -2.129 16.611 1.00 94.06 90 GLY A O 1
ATOM 725 N N . GLU A 1 91 ? -0.801 -0.529 15.469 1.00 95.25 91 GLU A N 1
ATOM 726 C CA . GLU A 1 91 ? -2.009 -1.320 15.193 1.00 95.25 91 GLU A CA 1
ATOM 727 C C . GLU A 1 91 ? -1.743 -2.501 14.251 1.00 95.25 91 GLU A C 1
ATOM 729 O O . GLU A 1 91 ? -2.412 -3.524 14.362 1.00 95.25 91 GLU A O 1
ATOM 734 N N . LEU A 1 92 ? -0.739 -2.399 13.372 1.00 94.94 92 LEU A N 1
ATOM 735 C CA . LEU A 1 92 ? -0.323 -3.492 12.486 1.00 94.94 92 LEU A CA 1
ATOM 736 C C . LEU A 1 92 ? 0.059 -4.767 13.254 1.00 94.94 92 LEU A C 1
ATOM 738 O O . LEU A 1 92 ? -0.186 -5.866 12.763 1.00 94.94 92 LEU A O 1
ATOM 742 N N . VAL A 1 93 ? 0.649 -4.634 14.448 1.00 94.25 93 VAL A N 1
ATOM 743 C CA . VAL A 1 93 ? 1.095 -5.780 15.263 1.00 94.25 93 VAL A CA 1
ATOM 744 C C . VAL A 1 93 ? -0.075 -6.685 15.651 1.00 94.25 93 VAL A C 1
ATOM 746 O O . VAL A 1 93 ? 0.081 -7.905 15.679 1.00 94.25 93 VAL A O 1
ATOM 749 N N . ASP A 1 94 ? -1.237 -6.084 15.903 1.00 95.56 94 ASP A N 1
ATOM 750 C CA . ASP A 1 94 ? -2.441 -6.765 16.378 1.00 95.56 94 ASP A CA 1
ATOM 751 C C . ASP A 1 94 ? -3.521 -6.890 15.284 1.00 95.56 94 ASP A C 1
ATOM 753 O O . ASP A 1 94 ? -4.642 -7.327 15.561 1.00 95.56 94 ASP A O 1
ATOM 757 N N . TYR A 1 95 ? -3.216 -6.503 14.039 1.00 96.12 95 TYR A N 1
ATOM 758 C CA . TYR A 1 95 ? -4.187 -6.507 12.948 1.00 96.12 95 TYR A CA 1
ATOM 759 C C . TYR A 1 95 ? -4.552 -7.939 12.525 1.00 96.12 95 TYR A C 1
ATOM 761 O O . TYR A 1 95 ? -3.698 -8.757 12.178 1.00 96.12 95 TYR A O 1
ATOM 769 N N . ASP A 1 96 ? -5.851 -8.242 12.529 1.00 95.75 96 ASP A N 1
ATOM 770 C CA . ASP A 1 96 ? -6.384 -9.557 12.170 1.00 95.75 96 ASP A CA 1
ATOM 771 C C . ASP A 1 96 ? -6.624 -9.651 10.653 1.00 95.75 96 ASP A C 1
ATOM 773 O O . ASP A 1 96 ? -7.697 -9.305 10.146 1.00 95.75 96 ASP A O 1
ATOM 777 N N . PHE A 1 97 ? -5.608 -10.127 9.927 1.00 94.25 97 PHE A N 1
ATOM 778 C CA . PHE A 1 97 ? -5.642 -10.308 8.471 1.00 94.25 97 PHE A CA 1
ATOM 779 C C . PHE A 1 97 ? -6.661 -11.355 7.987 1.00 94.25 97 PHE A C 1
ATOM 781 O O . PHE A 1 97 ? -7.018 -11.326 6.812 1.00 94.25 97 PHE A O 1
ATOM 788 N N . ASP A 1 98 ? -7.166 -12.241 8.855 1.00 94.12 98 ASP A N 1
ATOM 789 C CA . ASP A 1 98 ? -8.207 -13.210 8.480 1.00 94.12 98 ASP A CA 1
ATOM 790 C C . ASP A 1 98 ? -9.603 -12.566 8.496 1.00 94.12 98 ASP A C 1
ATOM 792 O O . ASP A 1 98 ? -10.494 -12.963 7.740 1.00 94.12 98 ASP A O 1
ATOM 796 N N . LYS A 1 99 ? -9.813 -11.564 9.362 1.00 95.75 99 LYS A N 1
ATOM 797 C CA . LYS A 1 99 ? -11.093 -10.844 9.479 1.00 95.75 99 LYS A CA 1
ATOM 798 C C . LYS A 1 99 ? -11.166 -9.567 8.655 1.00 95.75 99 LYS A C 1
ATOM 800 O O . LYS A 1 99 ? -12.278 -9.105 8.404 1.00 95.75 99 LYS A O 1
ATOM 805 N N . LEU A 1 100 ? -10.022 -8.994 8.277 1.00 95.31 100 LEU A N 1
ATOM 806 C CA . LEU A 1 100 ? -9.922 -7.763 7.488 1.00 95.31 100 LEU A CA 1
ATOM 807 C C . LEU A 1 100 ? -10.842 -6.637 8.000 1.00 95.31 100 LEU A C 1
ATOM 809 O O . LEU A 1 100 ? -11.686 -6.140 7.248 1.00 95.31 100 LEU A O 1
ATOM 813 N N . PRO A 1 101 ? -10.733 -6.211 9.273 1.00 96.94 101 PRO A N 1
ATOM 814 C CA . PRO A 1 101 ? -11.520 -5.081 9.749 1.00 96.94 101 PRO A CA 1
ATOM 815 C C . PRO A 1 101 ? -11.151 -3.810 8.968 1.00 96.94 101 PRO A C 1
ATOM 817 O O . PRO A 1 101 ? -9.975 -3.472 8.831 1.00 96.94 101 PRO A O 1
ATOM 820 N N . SER A 1 102 ? -12.158 -3.109 8.445 1.00 96.56 102 SER A N 1
ATOM 821 C CA . SER A 1 102 ? -11.979 -1.825 7.759 1.00 96.56 102 SER A CA 1
ATOM 822 C C . SER A 1 102 ? -11.801 -0.684 8.759 1.00 96.56 102 SER A C 1
ATOM 824 O O . SER A 1 102 ? -12.426 -0.693 9.824 1.00 96.56 102 SER A O 1
ATOM 826 N N . SER A 1 103 ? -11.042 0.344 8.389 1.00 95.75 103 SER A N 1
ATOM 827 C CA . SER A 1 103 ? -10.881 1.555 9.199 1.00 95.75 103 SER A CA 1
ATOM 828 C C . SER A 1 103 ? -10.724 2.804 8.337 1.00 95.75 103 SER A C 1
ATOM 830 O O . SER A 1 103 ? -10.072 2.799 7.290 1.00 95.75 103 SER A O 1
ATOM 832 N N . PHE A 1 104 ? -11.312 3.899 8.816 1.00 94.25 104 PHE A N 1
ATOM 833 C CA . PHE A 1 104 ? -11.161 5.215 8.209 1.00 94.25 104 PHE A CA 1
ATOM 834 C C . PHE A 1 104 ? -9.887 5.889 8.702 1.00 94.25 104 PHE A C 1
ATOM 836 O O . PHE A 1 104 ? -9.478 5.706 9.849 1.00 94.25 104 PHE A O 1
ATOM 843 N N . TYR A 1 105 ? -9.284 6.706 7.844 1.00 93.31 105 TYR A N 1
ATOM 844 C CA . TYR A 1 105 ? -8.184 7.563 8.251 1.00 93.31 105 TYR A CA 1
ATOM 845 C C . TYR A 1 105 ? -8.687 8.696 9.151 1.00 93.31 105 TYR A C 1
ATOM 847 O O . TYR A 1 105 ? -9.704 9.325 8.868 1.00 93.31 105 TYR A O 1
ATOM 855 N N . SER A 1 106 ? -7.974 8.953 10.246 1.00 90.25 106 SER A N 1
ATOM 856 C CA . SER A 1 106 ? -8.346 9.963 11.247 1.00 90.25 106 SER A CA 1
ATOM 857 C C . SER A 1 106 ? -7.274 11.035 11.467 1.00 90.25 106 SER A C 1
ATOM 859 O O . SER A 1 106 ? -7.396 11.825 12.402 1.00 90.25 106 SER A O 1
ATOM 861 N N . GLY A 1 107 ? -6.201 11.025 10.669 1.00 88.25 107 GLY A N 1
ATOM 862 C CA . GLY A 1 107 ? -5.124 12.014 10.738 1.00 88.25 107 GLY A CA 1
ATOM 863 C C . GLY A 1 107 ? -5.405 13.263 9.900 1.00 88.25 107 GLY A C 1
ATOM 864 O O . GLY A 1 107 ? -6.547 13.541 9.530 1.00 88.25 107 GLY A O 1
ATOM 865 N N . GLU A 1 108 ? -4.358 14.029 9.592 1.00 90.19 108 GLU A N 1
ATOM 866 C CA . GLU A 1 108 ? -4.477 15.221 8.749 1.00 90.19 108 GLU A CA 1
ATOM 867 C C . GLU A 1 108 ? -4.707 14.834 7.278 1.00 90.19 108 GLU A C 1
ATOM 869 O O . GLU A 1 108 ? -3.875 14.186 6.639 1.00 90.19 108 GLU A O 1
ATOM 874 N N . MET A 1 109 ? -5.855 15.230 6.731 1.00 89.56 109 MET A N 1
ATOM 875 C CA . MET A 1 109 ? -6.258 14.919 5.356 1.00 89.56 109 MET A CA 1
ATOM 876 C C . MET A 1 109 ? -5.805 16.014 4.387 1.00 89.56 109 MET A C 1
ATOM 878 O O . MET A 1 109 ? -5.967 17.202 4.677 1.00 89.56 109 MET A O 1
ATOM 882 N N . LEU A 1 110 ? -5.286 15.602 3.225 1.00 80.56 110 LEU A N 1
ATOM 883 C CA . LEU A 1 110 ? -4.806 16.483 2.151 1.00 80.56 110 LEU A CA 1
ATOM 884 C C . LEU A 1 110 ? -5.439 16.173 0.794 1.00 80.56 110 LEU A C 1
ATOM 886 O O . LEU A 1 110 ? -5.544 14.974 0.445 1.00 80.56 110 LEU A O 1
#

Foldseek 3Di:
DDDDDLVPDDPPPDDPPDPVVVVVSVVVLVVVLLVDQAAEDEDAADPPDPPVLVSLVVSLVNVHAYEYEYPHQEHEPSRQVSHQAYYYPVVVVVDDPVVSHGYHDDGHYD

Sequence (110 aa):
MNIFSPFRKNNENAEFGSRLWSIETFMTDIKYIKWAEIVEGIYHGNYSDTGTAWEFGYAYATDKPVILIHVGENSNLMVHEGAHANITLGELVDYDFDKLPSSFYSGEML

InterPro domains:
  IPR007710 Nucleoside 2-deoxyribosyltransferase [PF05014] (2-79)

Organism: Paenibacillus macerans (NCBI:txid44252)

pLDDT: mean 91.37, std 7.47, range [60.97, 97.62]